Protein AF-A0A191TLX3-F1 (afdb_monomer_lite)

Sequence (107 aa):
MQKSLIGRFSYIHTTFPYYSFGIQSIQLTPRQVALIASPEKALCDKIIMTSGIFLRSIRQAKEFLIDDLRLDEAKLQELNQNEIITWLDDAPKKSSLEILIKTLAIL

Structure (mmCIF, N/CA/C/O backbone):
data_AF-A0A191TLX3-F1
#
_entry.id   AF-A0A191TLX3-F1
#
loop_
_atom_site.group_PDB
_atom_site.id
_atom_site.type_symbol
_atom_site.label_atom_id
_atom_site.label_alt_id
_atom_site.label_comp_id
_atom_site.label_asym_id
_atom_site.label_entity_id
_atom_site.label_seq_id
_atom_site.pdbx_PDB_ins_code
_atom_site.Cartn_x
_atom_site.Cartn_y
_atom_site.Cartn_z
_atom_site.occupancy
_atom_site.B_iso_or_equiv
_atom_site.auth_seq_id
_atom_site.auth_comp_id
_atom_site.auth_asym_id
_atom_site.auth_atom_id
_atom_site.pdbx_PDB_model_num
ATOM 1 N N . MET A 1 1 ? -8.835 11.411 -15.451 1.00 68.44 1 MET A N 1
ATOM 2 C CA . MET A 1 1 ? -8.618 10.363 -16.473 1.00 68.44 1 MET A CA 1
ATOM 3 C C . MET A 1 1 ? -8.510 11.020 -17.838 1.00 68.44 1 MET A C 1
ATOM 5 O O . MET A 1 1 ? -9.457 11.679 -18.249 1.00 68.44 1 MET A O 1
ATOM 9 N N . GLN A 1 2 ? -7.377 10.860 -18.517 1.00 75.56 2 GLN A N 1
ATOM 10 C CA . GLN A 1 2 ? -7.146 11.343 -19.877 1.00 75.56 2 GLN A CA 1
ATOM 11 C C . GLN A 1 2 ? -7.301 10.176 -20.859 1.00 75.56 2 GLN A C 1
ATOM 13 O O . GLN A 1 2 ? -6.735 9.101 -20.653 1.00 75.56 2 GLN A O 1
ATOM 18 N N . LYS A 1 3 ? -8.108 10.366 -21.907 1.00 79.00 3 LYS A N 1
ATOM 19 C CA . LYS A 1 3 ? -8.342 9.367 -22.959 1.00 79.00 3 LYS A CA 1
ATOM 20 C C . LYS A 1 3 ? -7.453 9.695 -24.156 1.00 79.00 3 LYS A C 1
ATOM 22 O O . LYS A 1 3 ? -7.492 10.820 -24.645 1.00 79.00 3 LYS A O 1
ATOM 27 N N . SER A 1 4 ? -6.682 8.723 -24.626 1.00 86.00 4 SER A N 1
ATOM 28 C CA . SER A 1 4 ? -5.876 8.816 -25.845 1.00 86.00 4 SER A CA 1
ATOM 29 C C . SER A 1 4 ? -6.239 7.680 -26.806 1.00 86.00 4 SER A C 1
ATOM 31 O O . SER A 1 4 ? -7.016 6.786 -26.462 1.00 86.00 4 SER A O 1
ATOM 33 N N . LEU A 1 5 ? -5.679 7.703 -28.019 1.00 91.44 5 LEU A N 1
ATOM 34 C CA . LEU A 1 5 ? -5.846 6.623 -29.003 1.00 91.44 5 LEU A CA 1
ATOM 35 C C . LEU A 1 5 ? -5.301 5.274 -28.502 1.00 91.44 5 LEU A C 1
ATOM 37 O O . LEU A 1 5 ? -5.741 4.231 -28.969 1.00 91.44 5 LEU A O 1
ATOM 41 N N . ILE A 1 6 ? -4.372 5.300 -27.540 1.00 91.75 6 ILE A N 1
ATOM 42 C CA . ILE A 1 6 ? -3.674 4.118 -27.014 1.00 91.75 6 ILE A CA 1
ATOM 43 C C . ILE A 1 6 ? -4.201 3.649 -25.649 1.00 91.75 6 ILE A C 1
ATOM 45 O O . ILE A 1 6 ? -3.690 2.675 -25.106 1.00 91.75 6 ILE A O 1
ATOM 49 N N . GLY A 1 7 ? -5.204 4.317 -25.070 1.00 90.94 7 GLY A N 1
ATOM 50 C CA . GLY A 1 7 ? -5.812 3.874 -23.813 1.00 90.94 7 GLY A CA 1
ATOM 51 C C . GLY A 1 7 ? -6.307 4.997 -22.909 1.00 90.94 7 GLY A C 1
ATOM 52 O O . GLY A 1 7 ? -6.475 6.150 -23.314 1.00 90.94 7 GLY A O 1
ATOM 53 N N . ARG A 1 8 ? -6.581 4.640 -21.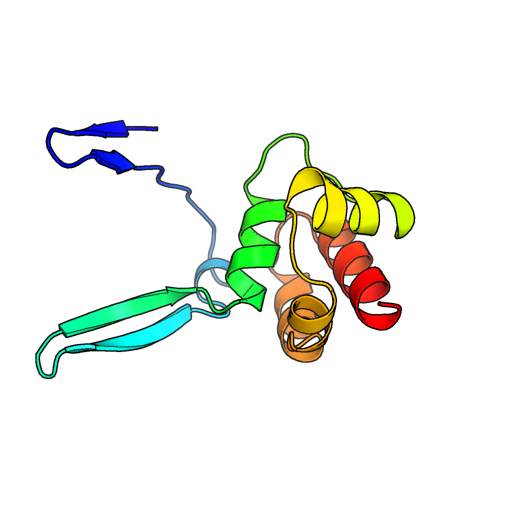651 1.00 91.06 8 ARG A N 1
ATOM 54 C CA . ARG A 1 8 ? -6.970 5.578 -20.593 1.00 91.06 8 ARG A CA 1
ATOM 55 C C . ARG A 1 8 ? -5.868 5.640 -19.553 1.00 91.06 8 ARG A C 1
ATOM 57 O O . ARG A 1 8 ? -5.464 4.610 -19.027 1.00 91.06 8 ARG A O 1
ATOM 64 N N . PHE A 1 9 ? -5.452 6.856 -19.231 1.00 90.81 9 PHE A N 1
ATOM 65 C CA . PHE A 1 9 ? -4.394 7.108 -18.264 1.00 90.81 9 PHE A CA 1
ATOM 66 C C . PHE A 1 9 ? -4.904 8.034 -17.164 1.00 90.81 9 PHE A C 1
ATOM 68 O O . PHE A 1 9 ? -5.725 8.930 -17.390 1.00 90.81 9 PHE A O 1
ATOM 75 N N . SER A 1 10 ? -4.418 7.805 -15.953 1.00 88.25 10 SER A N 1
ATOM 76 C CA . SER A 1 10 ? -4.622 8.689 -14.813 1.00 88.25 10 SER A CA 1
ATOM 77 C C . SER A 1 10 ? -3.258 9.112 -14.314 1.00 88.25 10 SER A C 1
ATOM 79 O O . SER A 1 10 ? -2.408 8.267 -14.060 1.00 88.25 10 SER A O 1
ATOM 81 N N . TYR A 1 11 ? -3.075 10.417 -14.178 1.00 89.62 11 TYR A N 1
ATOM 82 C CA . TYR A 1 11 ? -1.874 11.007 -13.615 1.00 89.62 11 TYR A CA 1
ATOM 83 C C . TYR A 1 11 ? -2.246 11.575 -12.258 1.00 89.62 11 TYR A C 1
ATOM 85 O O . TYR A 1 11 ? -3.247 12.284 -12.134 1.00 89.62 11 TYR A O 1
ATOM 93 N N . ILE A 1 12 ? -1.473 11.208 -11.244 1.00 88.06 12 ILE A N 1
ATOM 94 C CA . ILE A 1 12 ? -1.689 11.639 -9.870 1.00 88.06 12 ILE A CA 1
ATOM 95 C C . ILE A 1 12 ? -0.378 12.247 -9.401 1.00 88.06 12 ILE A C 1
ATOM 97 O O . ILE A 1 12 ? 0.682 11.640 -9.537 1.00 88.06 12 ILE A O 1
ATOM 101 N N . HIS A 1 13 ? -0.455 13.467 -8.885 1.00 89.19 13 HIS A N 1
ATOM 102 C CA . HIS A 1 13 ? 0.695 14.145 -8.313 1.00 89.19 13 HIS A CA 1
ATOM 103 C C . HIS A 1 13 ? 0.833 13.763 -6.845 1.00 89.19 13 HIS A C 1
ATOM 105 O O . HIS A 1 13 ? -0.153 13.718 -6.110 1.00 89.19 13 HIS A O 1
ATOM 111 N N . THR A 1 14 ? 2.065 13.520 -6.419 1.00 88.44 14 THR A N 1
ATOM 112 C CA . THR A 1 14 ? 2.407 13.328 -5.014 1.00 88.44 14 THR A CA 1
ATOM 113 C C . THR A 1 14 ? 3.736 14.012 -4.729 1.00 88.44 14 THR A C 1
ATOM 115 O O . THR A 1 14 ? 4.541 14.226 -5.639 1.00 88.44 14 THR A O 1
ATOM 118 N N . THR A 1 15 ? 3.932 14.441 -3.491 1.00 89.81 15 THR A N 1
ATOM 119 C CA . THR A 1 15 ? 5.074 15.268 -3.101 1.00 89.81 15 THR A CA 1
ATOM 120 C C . THR A 1 15 ? 6.286 14.416 -2.743 1.00 89.81 15 THR A C 1
ATOM 122 O O . THR A 1 15 ? 6.175 13.257 -2.342 1.00 89.81 15 THR A O 1
ATOM 125 N N . PHE A 1 16 ? 7.470 15.006 -2.881 1.00 91.81 16 PHE A N 1
ATOM 126 C CA . PHE A 1 16 ? 8.695 14.462 -2.303 1.00 91.81 16 PHE A CA 1
ATOM 127 C C . PHE A 1 16 ? 8.662 14.625 -0.763 1.00 91.81 16 PHE A C 1
ATOM 129 O O . PHE A 1 16 ? 8.128 15.638 -0.305 1.00 91.81 16 PHE A O 1
ATOM 136 N N . PRO A 1 17 ? 9.207 13.676 0.026 1.00 95.25 17 PRO A N 1
ATOM 137 C CA . PRO A 1 17 ? 9.930 12.473 -0.407 1.00 95.25 17 PRO A CA 1
ATOM 138 C C . PRO A 1 17 ? 9.052 11.265 -0.747 1.00 95.25 17 PRO A C 1
ATOM 140 O O . PRO A 1 17 ? 9.510 10.394 -1.488 1.00 95.25 17 PRO A O 1
ATOM 143 N N . TYR A 1 18 ? 7.786 11.248 -0.321 1.00 95.81 18 TYR A N 1
ATOM 144 C CA . TYR A 1 18 ? 6.887 10.098 -0.481 1.00 95.81 18 TYR A CA 1
ATOM 145 C C . TYR A 1 18 ? 6.781 9.554 -1.913 1.00 95.81 18 TYR A C 1
ATOM 147 O O . TYR A 1 18 ? 6.701 8.341 -2.111 1.00 95.81 18 TYR A O 1
ATOM 155 N N . TYR A 1 19 ? 6.807 10.431 -2.924 1.00 93.69 19 TYR A N 1
ATOM 156 C CA . TYR A 1 19 ? 6.838 10.025 -4.334 1.00 93.69 19 TYR A CA 1
ATOM 157 C C . TYR A 1 19 ? 7.897 8.957 -4.625 1.00 93.69 19 TYR A C 1
ATOM 159 O O . TYR A 1 19 ? 7.620 8.013 -5.356 1.00 93.69 19 TYR A O 1
ATOM 167 N N . SER A 1 20 ? 9.095 9.119 -4.063 1.00 95.12 20 SER A N 1
ATOM 168 C CA . SER A 1 20 ? 10.264 8.304 -4.397 1.00 95.12 20 SER A CA 1
ATOM 169 C C . SER A 1 20 ? 10.277 6.927 -3.731 1.00 95.12 20 SER A C 1
ATOM 171 O O . SER A 1 20 ? 11.018 6.044 -4.159 1.00 95.12 20 SER A O 1
ATOM 173 N N . PHE A 1 21 ? 9.464 6.731 -2.695 1.00 97.31 21 PHE A N 1
ATOM 174 C CA . PHE A 1 21 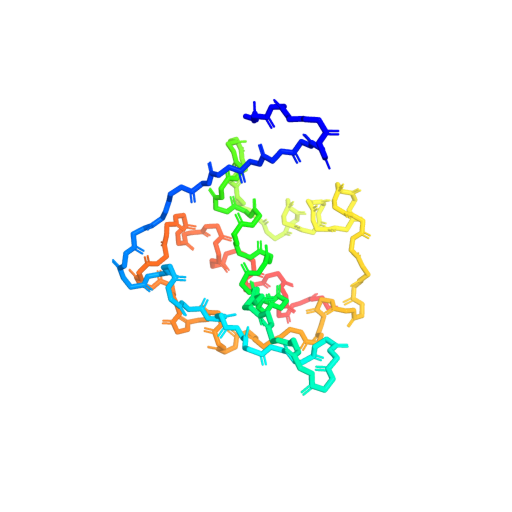? 9.472 5.513 -1.897 1.00 97.31 21 PHE A CA 1
ATOM 175 C C . PHE A 1 21 ? 8.906 4.318 -2.656 1.00 97.31 21 PHE A C 1
ATOM 177 O O . PHE A 1 21 ? 7.930 4.444 -3.396 1.00 97.31 21 PHE A O 1
ATOM 184 N N . GLY A 1 22 ? 9.530 3.154 -2.463 1.00 96.94 22 GLY A N 1
ATOM 185 C CA . GLY A 1 22 ? 9.105 1.889 -3.060 1.00 96.94 22 GLY A CA 1
ATOM 186 C C . GLY A 1 22 ? 9.081 1.879 -4.593 1.00 96.94 2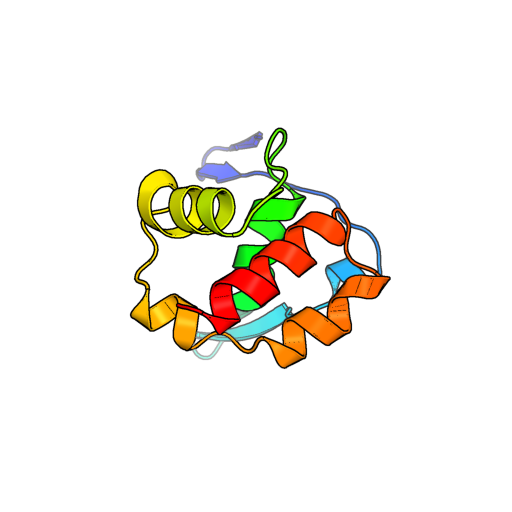2 GLY A C 1
ATOM 187 O O . GLY A 1 22 ? 8.469 0.990 -5.174 1.00 96.94 22 GLY A O 1
ATOM 188 N N . ILE A 1 23 ? 9.712 2.841 -5.279 1.00 97.12 23 ILE A N 1
ATOM 189 C CA . ILE A 1 23 ? 9.905 2.760 -6.732 1.00 97.12 23 ILE A CA 1
ATOM 190 C C . ILE A 1 23 ? 11.012 1.744 -7.020 1.00 97.12 23 ILE A C 1
ATOM 192 O O . ILE A 1 23 ? 12.134 1.859 -6.530 1.00 97.12 23 ILE A O 1
ATOM 196 N N . GLN A 1 24 ? 10.703 0.775 -7.870 1.00 96.88 24 GLN A N 1
ATOM 197 C CA . GLN A 1 24 ? 11.595 -0.283 -8.315 1.00 96.88 24 GLN A CA 1
ATOM 198 C C . GLN A 1 24 ? 11.884 -0.143 -9.806 1.00 96.88 24 GLN A C 1
ATOM 200 O O . GLN A 1 24 ? 11.021 0.230 -10.598 1.00 96.88 24 GLN A O 1
ATOM 205 N N . SER A 1 25 ? 13.108 -0.479 -10.195 1.00 96.44 25 SER A N 1
ATOM 206 C CA . SER A 1 25 ? 13.504 -0.610 -11.593 1.00 96.44 25 SER A CA 1
ATOM 207 C C . SER A 1 25 ? 13.410 -2.077 -11.989 1.00 96.44 25 SER A C 1
ATOM 209 O O . SER A 1 25 ? 14.119 -2.910 -11.426 1.00 96.44 25 SER A O 1
ATOM 211 N N . ILE A 1 26 ? 12.532 -2.399 -12.937 1.00 96.94 26 ILE A N 1
ATOM 212 C CA . ILE A 1 26 ? 12.358 -3.760 -13.445 1.00 96.94 26 ILE A CA 1
ATOM 213 C C . ILE A 1 26 ? 12.751 -3.835 -14.914 1.00 96.94 26 ILE A C 1
ATOM 215 O O . ILE A 1 26 ? 12.429 -2.960 -15.721 1.00 96.94 26 ILE A O 1
ATOM 219 N N . GLN A 1 27 ? 13.442 -4.906 -15.281 1.00 97.19 27 GLN A N 1
ATOM 220 C CA . GLN A 1 27 ? 13.767 -5.181 -16.670 1.00 97.19 27 GLN A CA 1
ATOM 221 C C . GLN A 1 27 ? 12.629 -5.974 -17.319 1.00 97.19 27 GLN A C 1
ATOM 223 O O . GLN A 1 27 ? 12.310 -7.075 -16.882 1.00 97.19 27 GLN A O 1
ATOM 228 N N . LEU A 1 28 ? 12.023 -5.415 -18.368 1.00 94.81 28 LEU A N 1
ATOM 229 C CA . LEU A 1 28 ? 10.941 -6.064 -19.120 1.00 94.81 28 LEU A CA 1
ATOM 230 C C . LEU A 1 28 ? 11.487 -6.881 -20.296 1.00 94.81 28 LEU A C 1
ATOM 232 O O . LEU A 1 28 ? 10.997 -7.965 -20.596 1.00 94.81 28 LEU A O 1
ATOM 236 N N . THR A 1 29 ? 12.519 -6.357 -20.960 1.00 96.00 29 THR A N 1
ATOM 237 C CA . THR A 1 29 ? 13.268 -7.030 -22.031 1.00 96.00 29 THR A CA 1
ATOM 238 C C . THR A 1 29 ? 14.742 -6.622 -21.944 1.00 96.00 29 THR A C 1
ATOM 240 O O . THR A 1 29 ? 15.055 -5.626 -21.285 1.00 96.00 29 THR A O 1
ATOM 243 N N . PRO A 1 30 ? 15.683 -7.293 -22.637 1.00 95.81 30 PRO A N 1
ATOM 244 C CA . PRO A 1 30 ? 17.108 -6.948 -22.561 1.00 95.81 30 PRO A CA 1
ATOM 245 C C . PRO A 1 30 ? 17.451 -5.480 -22.869 1.00 95.81 30 PRO A C 1
ATOM 247 O O . PRO A 1 30 ? 18.512 -5.006 -22.477 1.00 95.81 30 PRO A O 1
ATOM 250 N N . ARG A 1 31 ? 16.568 -4.746 -23.560 1.00 96.19 31 ARG A N 1
ATOM 251 C CA . ARG A 1 31 ? 16.758 -3.327 -23.912 1.00 96.19 31 ARG A CA 1
ATOM 252 C C . ARG A 1 31 ? 15.705 -2.393 -23.309 1.00 96.19 31 ARG A C 1
ATOM 254 O O . ARG A 1 31 ? 15.661 -1.226 -23.684 1.00 96.19 31 ARG A O 1
ATOM 261 N N . GLN A 1 32 ? 14.841 -2.884 -22.420 1.00 97.06 32 GLN A N 1
ATOM 262 C CA . GLN A 1 32 ? 13.765 -2.089 -21.827 1.00 97.06 32 GLN A CA 1
ATOM 263 C C . GLN A 1 32 ? 13.717 -2.271 -20.318 1.00 97.06 32 GLN A C 1
ATOM 265 O O . GLN A 1 32 ? 13.566 -3.382 -19.808 1.00 97.06 32 GLN A O 1
ATOM 270 N N . VAL A 1 33 ? 13.783 -1.141 -19.626 1.00 97.06 33 VAL A N 1
ATOM 271 C CA . VAL A 1 33 ? 13.651 -1.034 -18.179 1.00 97.06 33 VAL A CA 1
ATOM 272 C C . VAL A 1 33 ? 12.480 -0.109 -17.886 1.00 97.06 33 VAL A C 1
ATOM 274 O O . VAL A 1 33 ? 12.328 0.926 -18.538 1.00 97.06 33 VAL A O 1
ATOM 277 N N . ALA A 1 34 ? 11.648 -0.495 -16.928 1.00 96.62 34 ALA A N 1
ATOM 278 C CA . ALA A 1 34 ? 10.528 0.297 -16.452 1.00 96.62 34 ALA A CA 1
ATOM 279 C C . ALA A 1 34 ? 10.692 0.589 -14.963 1.00 96.62 34 ALA A C 1
ATOM 281 O O . ALA A 1 34 ? 11.170 -0.251 -14.204 1.00 96.62 34 ALA A O 1
ATOM 282 N N . LEU A 1 35 ? 10.255 1.776 -14.552 1.00 96.56 35 LEU A N 1
ATOM 283 C CA . LEU A 1 35 ? 10.045 2.082 -13.146 1.00 96.56 35 LEU A CA 1
ATOM 284 C C . LEU A 1 35 ? 8.624 1.672 -12.768 1.00 96.56 35 LEU A C 1
ATOM 286 O O . LEU A 1 35 ? 7.669 2.038 -13.457 1.00 96.56 35 LEU A O 1
ATOM 290 N N . ILE A 1 36 ? 8.489 0.912 -11.690 1.00 96.62 36 ILE A N 1
ATOM 291 C CA . ILE A 1 36 ? 7.214 0.416 -11.179 1.00 96.62 36 ILE A CA 1
ATOM 292 C C . ILE A 1 36 ? 7.169 0.582 -9.662 1.00 96.62 36 ILE A C 1
ATOM 294 O O . ILE A 1 36 ? 8.200 0.559 -9.002 1.00 96.62 36 ILE A O 1
ATOM 298 N N . ALA A 1 37 ? 5.980 0.765 -9.098 1.00 97.38 37 ALA A N 1
ATOM 299 C CA . ALA A 1 37 ? 5.801 0.705 -7.654 1.00 97.38 37 ALA A CA 1
ATOM 300 C C . ALA A 1 37 ? 5.989 -0.735 -7.151 1.00 97.38 37 ALA A C 1
ATOM 302 O O . ALA A 1 37 ? 5.499 -1.676 -7.780 1.00 97.38 37 ALA A O 1
ATOM 303 N N . SER A 1 38 ? 6.638 -0.895 -5.999 1.00 98.06 38 SER A N 1
ATOM 304 C CA . SER A 1 38 ? 6.612 -2.142 -5.238 1.00 98.06 38 SER A CA 1
ATOM 305 C C . SER A 1 38 ? 5.169 -2.489 -4.834 1.00 98.06 38 SER A C 1
ATOM 307 O O . SER A 1 38 ? 4.305 -1.601 -4.818 1.00 98.06 38 SER A O 1
ATOM 309 N N . PRO A 1 39 ? 4.872 -3.752 -4.480 1.00 97.56 39 PRO A N 1
ATOM 310 C CA . PRO A 1 39 ? 3.552 -4.139 -3.982 1.00 97.56 39 PRO A CA 1
ATOM 311 C C . PRO A 1 39 ? 3.071 -3.280 -2.799 1.00 97.56 39 PRO A C 1
ATOM 313 O O . PRO A 1 39 ? 1.924 -2.826 -2.779 1.00 97.56 39 PRO A O 1
ATOM 316 N N . GLU A 1 40 ? 3.964 -2.980 -1.857 1.00 98.38 40 GLU A N 1
ATOM 317 C CA . GLU A 1 40 ? 3.712 -2.129 -0.692 1.00 98.38 40 GLU A CA 1
ATOM 318 C C . GLU A 1 40 ? 3.332 -0.710 -1.122 1.00 98.38 40 GLU A C 1
ATOM 320 O O . GLU A 1 40 ? 2.321 -0.158 -0.672 1.00 98.38 40 GLU A O 1
ATOM 325 N N . LYS A 1 41 ? 4.126 -0.124 -2.027 1.00 97.81 41 LYS A N 1
ATOM 326 C CA . LYS A 1 41 ? 3.898 1.225 -2.548 1.00 97.81 41 LYS A CA 1
ATOM 327 C C . LYS A 1 41 ? 2.590 1.300 -3.322 1.00 97.81 41 LYS A C 1
ATOM 329 O O . LYS A 1 41 ? 1.806 2.217 -3.091 1.00 97.81 41 LYS A O 1
ATOM 334 N N . ALA A 1 42 ? 2.317 0.317 -4.177 1.00 97.12 42 ALA A N 1
ATOM 335 C CA . ALA A 1 42 ? 1.086 0.239 -4.952 1.00 97.12 42 ALA A CA 1
ATOM 336 C C . ALA A 1 42 ? -0.156 0.179 -4.046 1.00 97.12 42 ALA A C 1
ATOM 338 O O . ALA A 1 42 ? -1.146 0.871 -4.311 1.00 97.12 42 ALA A O 1
ATOM 339 N N . LEU A 1 43 ? -0.101 -0.594 -2.955 1.00 97.81 43 LEU A N 1
ATOM 340 C CA . LEU A 1 43 ? -1.200 -0.678 -1.994 1.00 97.81 43 LEU A CA 1
ATOM 341 C C . LEU A 1 43 ? -1.386 0.630 -1.210 1.00 97.81 43 LEU A C 1
ATOM 343 O O . LEU A 1 43 ? -2.512 1.126 -1.088 1.00 97.81 43 LEU A O 1
ATOM 347 N N . CYS A 1 44 ? -0.294 1.223 -0.724 1.00 97.62 44 CYS A N 1
ATOM 348 C CA . CYS A 1 44 ? -0.343 2.510 -0.029 1.00 97.62 44 CYS A CA 1
ATOM 349 C C . CYS A 1 44 ? -0.891 3.616 -0.942 1.00 97.62 44 CYS A C 1
ATOM 351 O O . CYS A 1 44 ? -1.800 4.346 -0.542 1.00 97.62 44 CYS A O 1
ATOM 353 N N . ASP A 1 45 ? -0.419 3.695 -2.189 1.00 96.62 45 ASP A N 1
ATOM 354 C CA . ASP A 1 45 ? -0.903 4.655 -3.185 1.00 96.62 45 ASP A CA 1
ATOM 355 C C . ASP A 1 45 ? -2.385 4.465 -3.481 1.00 96.62 45 ASP A C 1
ATOM 357 O O . ASP A 1 45 ? -3.125 5.446 -3.572 1.00 96.62 45 ASP A O 1
ATOM 361 N N . LYS A 1 46 ? -2.863 3.218 -3.554 1.00 96.06 46 LYS A N 1
ATOM 362 C CA . LYS A 1 46 ? -4.290 2.945 -3.736 1.00 96.06 46 LYS A CA 1
ATOM 363 C C . LYS A 1 46 ? -5.130 3.563 -2.617 1.00 96.06 46 LYS A C 1
ATOM 365 O O . LYS A 1 46 ? -6.149 4.193 -2.908 1.00 96.06 46 LYS A O 1
ATOM 370 N N . ILE A 1 47 ? -4.709 3.426 -1.361 1.00 97.12 47 ILE A N 1
ATOM 371 C CA . ILE A 1 47 ? -5.414 3.989 -0.196 1.00 97.12 47 ILE A CA 1
ATOM 372 C C . ILE A 1 47 ? -5.301 5.517 -0.176 1.00 97.12 47 ILE A C 1
ATOM 374 O O . ILE A 1 47 ? -6.292 6.224 0.037 1.00 97.12 47 ILE A O 1
ATOM 378 N N . ILE A 1 48 ? -4.106 6.049 -0.422 1.00 95.94 48 ILE A N 1
ATOM 379 C CA . ILE A 1 48 ? -3.821 7.484 -0.354 1.00 95.94 48 ILE A CA 1
ATOM 380 C C . ILE A 1 48 ? -4.532 8.247 -1.466 1.00 95.94 48 ILE A C 1
ATOM 382 O O . ILE A 1 48 ? -5.205 9.245 -1.203 1.00 95.94 48 ILE A O 1
ATOM 386 N N . MET A 1 49 ? -4.418 7.766 -2.699 1.00 93.12 49 MET A N 1
ATOM 387 C CA . MET A 1 49 ? -4.837 8.501 -3.887 1.00 93.12 49 MET A CA 1
ATOM 388 C C . MET A 1 49 ? -6.311 8.301 -4.242 1.00 93.12 49 MET A C 1
ATOM 390 O O . MET A 1 49 ? -6.853 9.054 -5.050 1.00 93.12 49 MET A O 1
ATOM 394 N N . THR A 1 50 ? -6.992 7.324 -3.637 1.00 92.25 50 THR A N 1
ATOM 395 C CA . THR A 1 50 ? -8.435 7.156 -3.843 1.00 92.25 50 THR A CA 1
ATOM 396 C C . THR A 1 50 ? -9.212 8.047 -2.873 1.00 92.25 50 THR A C 1
ATOM 398 O O . THR A 1 50 ? -9.115 7.925 -1.646 1.00 92.25 50 THR A O 1
ATOM 401 N N . SER A 1 51 ? -9.992 8.979 -3.419 1.00 90.88 51 SER A N 1
ATOM 402 C CA . SER A 1 51 ? -10.884 9.841 -2.639 1.00 90.88 51 SER A CA 1
ATOM 403 C C . SER A 1 51 ? -11.937 9.017 -1.892 1.00 90.88 51 SER A C 1
ATOM 405 O O . SER A 1 51 ? -12.430 8.019 -2.405 1.00 90.88 51 SER A O 1
ATOM 407 N N . GLY A 1 52 ? -12.284 9.433 -0.673 1.00 91.88 52 GLY A N 1
ATOM 408 C CA . GLY A 1 52 ? -13.286 8.751 0.158 1.00 91.88 52 GLY A CA 1
ATOM 409 C C . GLY A 1 52 ? -12.766 7.541 0.938 1.00 91.88 52 GLY A C 1
ATOM 410 O O . GLY A 1 52 ? -13.400 7.143 1.911 1.00 91.88 52 GLY A O 1
ATOM 411 N N . ILE A 1 53 ? -11.587 7.010 0.599 1.00 95.00 53 ILE A N 1
ATOM 412 C CA . ILE A 1 53 ? -10.964 5.934 1.376 1.00 95.00 53 ILE A CA 1
ATOM 413 C C . ILE A 1 53 ? -10.254 6.523 2.591 1.00 95.00 53 ILE A C 1
ATOM 415 O O . ILE A 1 53 ? -9.256 7.236 2.456 1.00 95.00 53 ILE A O 1
ATOM 419 N N . PHE A 1 54 ? -10.770 6.197 3.771 1.00 96.00 54 PHE A N 1
ATOM 420 C CA . PHE A 1 54 ? -10.155 6.480 5.063 1.00 96.00 54 PHE A CA 1
ATOM 421 C C . PHE A 1 54 ? -10.359 5.260 5.949 1.00 96.00 54 PHE A C 1
ATOM 423 O O . PHE A 1 54 ? -11.480 5.004 6.390 1.00 96.00 54 PHE A O 1
ATOM 430 N N . LEU A 1 55 ? -9.286 4.512 6.190 1.00 97.75 55 LEU A N 1
ATOM 431 C CA . LEU A 1 55 ? -9.328 3.325 7.034 1.00 97.75 55 LEU A CA 1
ATOM 432 C C . LEU A 1 55 ? -9.334 3.771 8.496 1.00 97.75 55 LEU A C 1
ATOM 434 O O . LEU A 1 55 ? -8.413 4.451 8.947 1.00 97.75 55 LEU A O 1
ATOM 438 N N . ARG A 1 56 ? -10.402 3.428 9.219 1.00 96.94 56 ARG A N 1
ATOM 439 C CA . ARG A 1 56 ? -10.635 3.826 10.618 1.00 96.94 56 ARG A CA 1
ATOM 440 C C . ARG A 1 56 ? -10.620 2.649 11.586 1.00 96.94 56 ARG A C 1
ATOM 442 O O . ARG A 1 56 ? -10.576 2.856 12.794 1.00 96.94 56 ARG A O 1
ATOM 449 N N . SER A 1 57 ? -10.673 1.421 11.079 1.00 98.19 57 SER A N 1
ATOM 450 C CA . SER A 1 57 ? -10.606 0.207 11.886 1.00 98.19 57 SER A CA 1
ATOM 451 C C . SER A 1 57 ? -10.007 -0.948 11.091 1.00 98.19 57 SER A C 1
ATOM 453 O O . SER A 1 57 ? -10.051 -0.959 9.862 1.00 98.19 57 SER A O 1
ATOM 455 N N . ILE A 1 58 ? -9.488 -1.941 11.812 1.00 98.31 58 ILE A N 1
ATOM 456 C CA . ILE A 1 58 ? -8.972 -3.189 11.236 1.00 98.31 58 ILE A CA 1
ATOM 457 C C . ILE A 1 58 ? -10.049 -3.904 10.419 1.00 98.31 58 ILE A C 1
ATOM 459 O O . ILE A 1 58 ? -9.786 -4.364 9.316 1.00 98.31 58 ILE A O 1
ATOM 463 N N . ARG A 1 59 ? -11.282 -3.966 10.937 1.00 97.94 59 ARG A N 1
ATOM 464 C CA . ARG A 1 59 ? -12.403 -4.596 10.234 1.00 97.94 59 ARG A CA 1
ATOM 465 C C . ARG A 1 59 ? -12.655 -3.929 8.882 1.00 97.94 59 ARG A C 1
ATOM 467 O O . ARG A 1 59 ? -12.707 -4.620 7.877 1.00 97.94 59 ARG A O 1
ATOM 474 N N . GLN A 1 60 ? -12.751 -2.599 8.864 1.00 97.81 60 GLN A N 1
ATOM 475 C CA . GLN A 1 60 ? -12.959 -1.847 7.626 1.00 97.81 60 GLN A CA 1
ATOM 476 C C . GLN A 1 60 ? -11.791 -2.035 6.651 1.00 97.81 60 GLN A C 1
ATOM 478 O O . GLN A 1 60 ? -11.998 -2.111 5.447 1.00 97.81 60 GLN A O 1
ATOM 483 N N . ALA A 1 61 ? -10.558 -2.099 7.158 1.00 98.00 61 ALA A N 1
ATOM 484 C CA . ALA A 1 61 ? -9.395 -2.371 6.327 1.00 98.00 61 ALA A CA 1
ATOM 485 C C . ALA A 1 61 ? -9.437 -3.781 5.723 1.00 98.00 61 ALA A C 1
ATOM 487 O O . ALA A 1 61 ? -9.164 -3.909 4.537 1.00 98.00 61 ALA A O 1
ATOM 488 N N . LYS A 1 62 ? -9.835 -4.814 6.479 1.00 97.88 62 LYS A N 1
ATOM 489 C CA . LYS A 1 62 ? -10.028 -6.169 5.933 1.00 97.88 62 LYS A CA 1
ATOM 490 C C . LYS A 1 62 ? -11.120 -6.197 4.860 1.00 97.88 62 LYS A C 1
ATOM 492 O O . LYS A 1 62 ? -10.843 -6.677 3.768 1.00 97.88 62 LYS A O 1
ATOM 497 N N . GLU A 1 63 ? -12.291 -5.612 5.133 1.00 97.56 63 GLU A N 1
ATOM 498 C CA . GLU A 1 63 ? -13.392 -5.493 4.156 1.00 97.56 63 GLU A CA 1
ATOM 499 C C . GLU A 1 63 ? -12.900 -4.795 2.870 1.00 97.56 63 GLU A C 1
ATOM 501 O O . GLU A 1 63 ? -13.069 -5.296 1.762 1.00 97.56 63 GLU A O 1
ATOM 506 N N . PHE A 1 64 ? -12.165 -3.688 3.001 1.00 97.62 64 PHE A N 1
ATOM 507 C CA . PHE A 1 64 ? -11.601 -2.991 1.846 1.00 97.62 64 PHE A CA 1
ATOM 508 C C . PHE A 1 64 ? -10.569 -3.832 1.066 1.00 97.62 64 PHE A C 1
ATOM 510 O O . PHE A 1 64 ? -10.580 -3.859 -0.163 1.00 97.62 64 PHE A O 1
ATOM 517 N N . LEU A 1 65 ? -9.640 -4.498 1.752 1.00 97.81 65 LEU A N 1
ATOM 518 C CA . LEU A 1 65 ? -8.554 -5.238 1.101 1.00 97.81 65 LEU A CA 1
ATOM 519 C C . LEU A 1 65 ? -9.045 -6.533 0.439 1.00 97.81 65 LEU A C 1
ATOM 521 O O . LEU A 1 65 ? -8.637 -6.843 -0.681 1.00 97.81 65 LEU A O 1
ATOM 525 N N . ILE A 1 66 ? -9.908 -7.279 1.124 1.00 97.44 66 ILE A N 1
ATOM 526 C CA . ILE A 1 66 ? -10.294 -8.640 0.740 1.00 97.44 66 ILE A CA 1
ATOM 527 C C . ILE A 1 66 ? -11.611 -8.638 -0.036 1.00 97.44 66 ILE A C 1
ATOM 529 O O . ILE A 1 66 ? -11.721 -9.345 -1.032 1.00 97.44 66 ILE A O 1
ATOM 533 N N . ASP A 1 67 ? -12.591 -7.817 0.341 1.00 96.50 67 ASP A N 1
ATOM 534 C CA . ASP A 1 67 ? -13.896 -7.826 -0.329 1.00 96.50 67 ASP A CA 1
ATOM 535 C C . ASP A 1 67 ? -13.932 -6.826 -1.493 1.00 96.50 67 ASP A C 1
ATOM 537 O O . ASP A 1 67 ? -14.263 -7.195 -2.628 1.00 96.50 67 ASP A O 1
ATOM 541 N N . ASP A 1 68 ? -13.540 -5.570 -1.244 1.00 96.25 68 ASP A N 1
ATOM 542 C CA . ASP A 1 68 ? -13.603 -4.517 -2.267 1.00 96.25 68 ASP A CA 1
ATOM 543 C C . ASP A 1 68 ? -12.480 -4.662 -3.303 1.00 96.25 68 ASP A C 1
ATOM 545 O O . ASP A 1 68 ? -12.730 -4.625 -4.513 1.00 96.25 68 ASP A O 1
ATOM 549 N N . LEU A 1 69 ? -11.231 -4.816 -2.845 1.00 96.06 69 LEU A N 1
ATOM 550 C CA . LEU A 1 69 ? -10.074 -4.978 -3.731 1.00 96.06 69 LEU A CA 1
ATOM 551 C C . LEU A 1 69 ? -9.834 -6.427 -4.166 1.00 96.06 69 LEU A C 1
ATOM 553 O O . LEU A 1 69 ? -9.123 -6.625 -5.154 1.00 96.06 69 LEU A O 1
ATOM 557 N N . ARG A 1 70 ? -10.434 -7.414 -3.486 1.00 96.94 70 ARG A N 1
ATOM 558 C CA . ARG A 1 70 ? -10.294 -8.847 -3.813 1.00 96.94 70 ARG A CA 1
ATOM 559 C C . ARG A 1 70 ? -8.845 -9.318 -3.847 1.00 96.94 70 ARG A C 1
ATOM 561 O O . ARG A 1 70 ? -8.460 -10.093 -4.723 1.00 96.94 70 ARG A O 1
ATOM 568 N N . LEU A 1 71 ? -8.037 -8.807 -2.922 1.00 97.12 71 LEU A N 1
ATOM 569 C CA . LEU A 1 71 ? -6.655 -9.236 -2.758 1.00 97.12 71 LEU A CA 1
ATOM 570 C C . LEU A 1 71 ? -6.612 -10.575 -2.022 1.00 97.12 71 LEU A C 1
ATOM 572 O O . LEU A 1 71 ? -7.398 -10.824 -1.112 1.00 97.12 71 LEU A O 1
ATOM 576 N N . ASP A 1 72 ? -5.667 -11.421 -2.419 1.00 96.56 72 ASP A N 1
ATOM 577 C CA . ASP A 1 72 ? -5.382 -12.677 -1.734 1.00 96.56 72 ASP A CA 1
ATOM 578 C C . ASP A 1 72 ? -4.686 -12.389 -0.395 1.00 96.56 72 ASP A C 1
ATOM 580 O O . ASP A 1 72 ? -3.654 -11.711 -0.356 1.00 96.56 72 ASP A O 1
ATOM 584 N N . GLU A 1 73 ? -5.239 -12.913 0.699 1.00 96.00 73 GLU A N 1
ATOM 58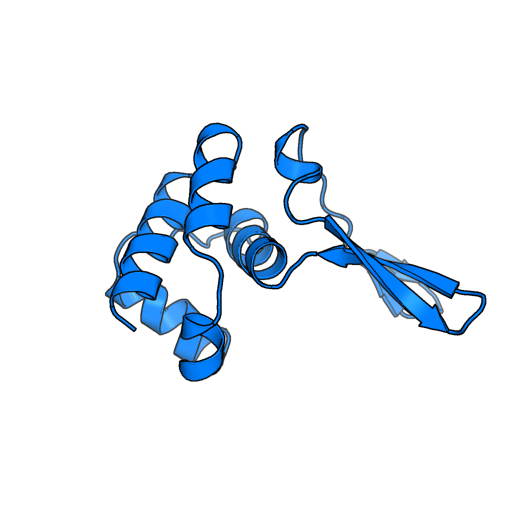5 C CA . GLU A 1 73 ? -4.680 -12.769 2.045 1.00 96.00 73 GLU A CA 1
ATOM 586 C C . GLU A 1 73 ? -3.244 -13.296 2.137 1.00 96.00 73 GLU A C 1
ATOM 588 O O . GLU A 1 73 ? -2.395 -12.635 2.738 1.00 96.00 73 GLU A O 1
ATOM 593 N N . ALA A 1 74 ? -2.929 -14.409 1.465 1.00 95.88 74 ALA A N 1
ATOM 594 C CA . ALA A 1 74 ? -1.572 -14.956 1.457 1.00 95.88 74 ALA A CA 1
ATOM 595 C C . ALA A 1 74 ? -0.575 -13.971 0.823 1.00 95.88 74 ALA A C 1
ATOM 597 O O . ALA A 1 74 ? 0.555 -13.833 1.285 1.00 95.88 74 ALA A O 1
ATOM 598 N N . LYS A 1 75 ? -1.008 -13.218 -0.198 1.00 96.00 75 LYS A N 1
ATOM 599 C CA . LYS A 1 75 ? -0.190 -12.168 -0.822 1.00 96.00 75 LYS A CA 1
ATOM 600 C C . LYS A 1 75 ? -0.060 -10.919 0.035 1.00 96.00 75 LYS A C 1
ATOM 602 O O . LYS A 1 75 ? 0.978 -10.265 -0.015 1.00 96.00 75 LYS A O 1
ATOM 607 N N . LEU A 1 76 ? -1.069 -10.594 0.836 1.00 97.25 76 LEU A N 1
ATOM 608 C CA . LEU A 1 76 ? -0.982 -9.495 1.798 1.00 97.25 76 LEU A CA 1
ATOM 609 C C . LEU A 1 76 ? 0.030 -9.796 2.914 1.00 97.25 76 LEU A C 1
ATOM 611 O O . LEU A 1 76 ? 0.731 -8.883 3.349 1.00 97.25 76 LEU A O 1
ATOM 615 N N . GLN A 1 77 ? 0.148 -11.058 3.335 1.00 95.31 77 GLN A N 1
ATOM 616 C CA . GLN A 1 77 ? 1.132 -11.496 4.335 1.00 95.31 77 GLN A CA 1
ATOM 617 C C . GLN A 1 77 ? 2.586 -11.431 3.834 1.00 95.31 77 GLN A C 1
ATOM 619 O O . GLN A 1 77 ? 3.504 -11.304 4.641 1.00 95.31 77 GLN A O 1
ATOM 624 N N . GLU A 1 78 ? 2.809 -11.483 2.516 1.00 96.69 78 GLU A N 1
ATOM 625 C CA . GLU A 1 78 ? 4.143 -11.360 1.902 1.00 96.69 78 GLU A CA 1
ATOM 626 C C . GLU A 1 78 ? 4.688 -9.914 1.926 1.00 96.69 78 GLU A C 1
ATOM 628 O O . GLU A 1 78 ? 5.881 -9.711 1.697 1.00 96.69 78 GLU A O 1
ATOM 633 N N . LEU A 1 79 ? 3.844 -8.907 2.194 1.00 97.88 79 LEU A N 1
ATOM 634 C CA . LEU A 1 79 ? 4.231 -7.493 2.150 1.00 97.88 79 LEU A CA 1
ATOM 635 C C . LEU A 1 79 ? 5.222 -7.113 3.257 1.00 97.88 79 LEU A C 1
ATOM 637 O O . LEU A 1 79 ? 5.042 -7.439 4.436 1.00 97.88 79 LEU A O 1
ATOM 641 N N . ASN A 1 80 ? 6.223 -6.306 2.904 1.00 97.69 80 ASN A N 1
ATOM 642 C CA . ASN A 1 80 ? 7.198 -5.795 3.860 1.00 97.69 80 ASN A CA 1
ATOM 643 C C . ASN A 1 80 ? 6.632 -4.632 4.694 1.00 97.69 80 ASN A C 1
ATOM 645 O O . ASN A 1 80 ? 6.780 -3.451 4.373 1.00 97.69 80 ASN A O 1
ATOM 649 N N . GLN A 1 81 ? 6.015 -4.968 5.825 1.00 97.69 81 GLN A N 1
ATOM 650 C CA . GLN A 1 81 ? 5.427 -3.982 6.739 1.00 97.69 81 GLN A CA 1
ATOM 651 C C . GLN A 1 81 ? 6.462 -2.999 7.304 1.00 97.69 81 GLN A C 1
ATOM 653 O O . GLN A 1 81 ? 6.146 -1.826 7.504 1.00 97.69 81 GLN A O 1
ATOM 658 N N . ASN A 1 82 ? 7.700 -3.453 7.527 1.00 97.81 82 ASN A N 1
ATOM 659 C CA . ASN A 1 82 ? 8.771 -2.597 8.038 1.00 97.81 82 ASN A CA 1
ATOM 660 C C . ASN A 1 82 ? 9.118 -1.492 7.046 1.00 97.81 82 ASN A C 1
ATOM 662 O O . ASN A 1 82 ? 9.372 -0.365 7.459 1.00 97.81 82 ASN A O 1
ATOM 666 N N . GLU A 1 83 ? 9.077 -1.787 5.748 1.00 97.69 83 GLU A N 1
ATOM 667 C CA . GLU A 1 83 ? 9.300 -0.781 4.715 1.00 97.69 83 GLU A CA 1
ATOM 668 C C . GLU A 1 83 ? 8.195 0.282 4.735 1.00 97.69 83 GLU A C 1
ATOM 670 O O . GLU A 1 83 ? 8.499 1.473 4.800 1.00 97.69 83 GLU A O 1
ATOM 675 N N . ILE A 1 84 ? 6.923 -0.130 4.821 1.00 98.06 84 ILE A N 1
ATOM 676 C CA . ILE A 1 84 ? 5.783 0.800 4.914 1.00 98.06 84 ILE A CA 1
ATOM 677 C C . ILE A 1 84 ? 5.907 1.707 6.145 1.00 98.06 84 ILE A C 1
ATOM 679 O O . ILE A 1 84 ? 5.627 2.904 6.057 1.00 98.06 84 ILE A O 1
ATOM 683 N N . ILE A 1 85 ? 6.356 1.163 7.282 1.00 98.38 85 ILE A N 1
ATOM 684 C CA . ILE A 1 85 ? 6.582 1.932 8.514 1.00 98.38 85 ILE A CA 1
ATOM 685 C C . ILE A 1 85 ? 7.569 3.084 8.274 1.00 98.38 85 ILE A C 1
ATOM 687 O O . ILE A 1 85 ? 7.317 4.192 8.749 1.00 98.38 85 ILE A O 1
ATOM 691 N N . THR A 1 86 ? 8.641 2.866 7.502 1.00 98.06 86 THR A N 1
ATOM 692 C CA . THR A 1 86 ? 9.628 3.926 7.209 1.00 98.06 86 THR A CA 1
ATOM 693 C C . THR A 1 86 ? 9.052 5.091 6.401 1.00 98.06 86 THR A C 1
ATOM 695 O O . THR A 1 86 ? 9.622 6.176 6.411 1.00 98.06 86 THR A O 1
ATOM 698 N N . TRP A 1 87 ? 7.920 4.897 5.719 1.00 97.56 87 TRP A N 1
ATOM 699 C CA . TRP A 1 87 ? 7.296 5.918 4.873 1.00 97.56 87 TRP A CA 1
ATOM 700 C C . TRP A 1 87 ? 6.280 6.788 5.611 1.00 97.56 87 TRP A C 1
ATOM 702 O O . TRP A 1 87 ? 5.866 7.816 5.075 1.00 97.56 87 TRP A O 1
ATOM 712 N N . LEU A 1 88 ? 5.831 6.372 6.801 1.00 97.19 88 LEU A N 1
ATOM 713 C CA . LEU A 1 88 ? 4.657 6.942 7.469 1.00 97.19 88 LEU A CA 1
ATOM 714 C C . LEU A 1 88 ? 4.753 8.444 7.730 1.00 97.19 88 LEU A C 1
ATOM 716 O O . LEU A 1 88 ? 3.734 9.127 7.648 1.00 97.19 88 LEU A O 1
ATOM 720 N N . ASP A 1 89 ? 5.938 8.948 8.064 1.00 96.44 89 ASP A N 1
ATOM 721 C CA . ASP A 1 89 ? 6.117 10.351 8.447 1.00 96.44 89 ASP A CA 1
ATOM 722 C C . ASP A 1 89 ? 5.969 11.315 7.265 1.00 96.44 89 ASP A C 1
ATOM 724 O O . ASP A 1 89 ? 5.487 12.432 7.448 1.00 96.44 89 ASP A O 1
ATOM 728 N N . ASP A 1 90 ? 6.276 10.858 6.051 1.00 96.50 90 ASP A N 1
ATOM 729 C CA . ASP A 1 90 ? 6.131 11.647 4.825 1.00 96.50 90 ASP A CA 1
ATOM 730 C C . ASP A 1 90 ? 4.877 11.276 4.017 1.00 96.50 90 ASP A C 1
ATOM 732 O O . ASP A 1 90 ? 4.528 11.949 3.041 1.00 96.50 90 ASP A O 1
ATOM 736 N N . ALA A 1 91 ? 4.193 10.191 4.389 1.00 95.31 91 ALA A N 1
ATOM 737 C CA . ALA A 1 91 ? 3.039 9.689 3.665 1.00 95.31 91 ALA A CA 1
ATOM 738 C C . ALA A 1 91 ? 1.758 10.485 3.980 1.00 95.31 91 ALA A C 1
ATOM 740 O O . ALA A 1 91 ? 1.382 10.662 5.146 1.00 95.31 91 ALA A O 1
ATOM 741 N N . PRO A 1 92 ? 0.984 10.888 2.956 1.00 94.12 92 PRO A N 1
ATOM 742 C CA . PRO A 1 92 ? -0.367 11.379 3.180 1.00 94.12 92 PRO A CA 1
ATOM 743 C C . PRO A 1 92 ? -1.248 10.290 3.810 1.00 94.12 92 PRO A C 1
ATOM 745 O O . PRO A 1 92 ? -1.000 9.097 3.663 1.00 94.12 92 PRO A O 1
ATOM 748 N N . LYS A 1 93 ? -2.325 10.691 4.496 1.00 95.38 93 LYS A N 1
ATOM 749 C CA . LYS A 1 93 ? -3.241 9.766 5.194 1.00 95.38 93 LYS A CA 1
ATOM 750 C C . LYS A 1 93 ? -2.530 8.770 6.136 1.00 95.38 93 LYS A C 1
ATOM 752 O O . LYS A 1 93 ? -2.997 7.639 6.275 1.00 95.38 93 LYS A O 1
ATOM 757 N N . LYS A 1 94 ? -1.461 9.198 6.825 1.00 97.00 94 LYS A N 1
ATOM 758 C CA . LYS A 1 94 ? -0.702 8.405 7.814 1.00 97.00 94 LYS A CA 1
ATOM 759 C C . LYS A 1 94 ? -1.583 7.513 8.699 1.00 97.00 94 LYS A C 1
ATOM 761 O O . LYS A 1 94 ? -1.342 6.317 8.782 1.00 97.00 94 LYS A O 1
ATOM 766 N N . SER A 1 95 ? -2.665 8.050 9.265 1.00 97.81 95 SER A N 1
ATOM 767 C CA . SER A 1 95 ? -3.587 7.283 10.119 1.00 97.81 95 SER A CA 1
ATOM 768 C C . SER A 1 95 ? -4.231 6.077 9.421 1.00 97.81 95 SER A C 1
ATOM 770 O O . SER A 1 95 ? -4.401 5.029 10.036 1.00 97.81 95 SER A O 1
ATOM 772 N N . SER A 1 96 ? -4.564 6.177 8.131 1.00 98.31 96 SER A N 1
ATOM 773 C CA . SER A 1 96 ? -5.072 5.033 7.362 1.00 98.31 96 SER A CA 1
ATOM 774 C C . SER A 1 96 ? -3.984 3.993 7.099 1.00 98.31 96 SER A C 1
ATOM 776 O O 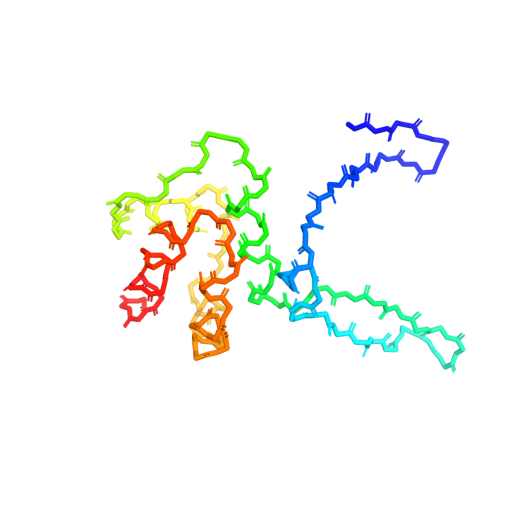. SER A 1 96 ? -4.280 2.801 7.133 1.00 98.31 96 SER A O 1
ATOM 778 N N . LEU A 1 97 ? -2.737 4.417 6.876 1.00 98.25 97 LEU A N 1
ATOM 779 C CA . LEU A 1 97 ? -1.608 3.498 6.703 1.00 98.25 97 LEU A CA 1
ATOM 780 C C . LEU A 1 97 ? -1.223 2.802 8.016 1.00 98.25 97 LEU A C 1
ATOM 782 O O . LEU A 1 97 ? -0.883 1.625 8.009 1.00 98.25 97 LEU A O 1
ATOM 786 N N . GLU A 1 98 ? -1.359 3.471 9.160 1.00 98.56 98 GLU A N 1
ATOM 787 C CA . GLU A 1 98 ? -1.206 2.834 10.474 1.00 98.56 98 GLU A CA 1
ATOM 788 C C . GLU A 1 98 ? -2.260 1.741 10.699 1.00 98.56 98 GLU A C 1
ATOM 790 O O . GLU A 1 98 ? -1.947 0.670 11.221 1.00 98.56 98 GLU A O 1
ATOM 795 N N . ILE A 1 99 ? -3.512 1.983 10.291 1.00 98.62 99 ILE A N 1
ATOM 796 C CA . ILE A 1 99 ? -4.561 0.955 10.326 1.00 98.62 99 ILE A CA 1
ATOM 797 C C . ILE A 1 99 ? -4.246 -0.182 9.349 1.00 98.62 99 ILE A C 1
ATOM 799 O O . ILE A 1 99 ? -4.445 -1.342 9.711 1.00 98.62 99 ILE A O 1
ATOM 803 N N . LEU A 1 100 ? -3.723 0.120 8.155 1.00 98.44 100 LEU A N 1
ATOM 804 C CA . LEU A 1 100 ? -3.256 -0.899 7.213 1.00 98.44 100 LEU A CA 1
ATOM 805 C C . LEU A 1 100 ? -2.200 -1.798 7.868 1.00 98.44 100 LEU A C 1
ATOM 807 O O . LEU A 1 100 ? -2.405 -3.004 7.916 1.00 98.44 100 LEU A O 1
ATOM 811 N N . ILE A 1 101 ? -1.133 -1.230 8.438 1.00 98.38 101 ILE A N 1
ATOM 812 C CA . ILE A 1 101 ? -0.060 -1.999 9.094 1.00 98.38 101 ILE A CA 1
ATOM 813 C C . ILE A 1 101 ? -0.625 -2.880 10.213 1.00 98.38 101 ILE A C 1
ATOM 815 O O . ILE A 1 101 ? -0.365 -4.080 10.247 1.00 98.38 101 ILE A O 1
ATOM 819 N N . LYS A 1 102 ? -1.474 -2.321 11.087 1.00 98.31 102 LYS A N 1
ATOM 820 C CA . LYS A 1 102 ? -2.141 -3.096 12.151 1.00 98.31 102 LYS A CA 1
ATOM 821 C C . LYS A 1 102 ? -2.979 -4.248 11.604 1.00 98.31 102 LYS A C 1
ATOM 823 O O . LYS A 1 102 ? -3.103 -5.269 12.266 1.00 98.31 102 LYS A O 1
ATOM 828 N N . THR A 1 103 ? -3.577 -4.065 10.430 1.00 98.12 103 THR A N 1
ATOM 829 C CA . THR A 1 103 ? -4.392 -5.088 9.771 1.00 98.12 103 THR A CA 1
ATOM 830 C C . THR A 1 103 ? -3.517 -6.188 9.189 1.00 98.12 103 THR A C 1
ATOM 832 O O . THR A 1 103 ? -3.794 -7.354 9.445 1.00 98.12 103 THR A O 1
ATOM 835 N N . LEU A 1 104 ? -2.442 -5.829 8.479 1.00 97.56 104 LEU A N 1
ATOM 836 C CA . LEU A 1 104 ? -1.476 -6.776 7.912 1.00 97.56 104 LEU A CA 1
ATOM 837 C C . LEU A 1 104 ? -0.796 -7.630 8.992 1.00 97.56 104 LEU A C 1
ATOM 839 O O . LEU A 1 104 ? -0.512 -8.796 8.758 1.00 97.56 104 LEU A O 1
ATOM 843 N N . ALA A 1 105 ? -0.572 -7.081 10.188 1.00 96.31 105 ALA A N 1
ATOM 844 C CA . ALA A 1 105 ? 0.019 -7.810 11.312 1.00 96.31 105 ALA A CA 1
ATOM 845 C C . ALA A 1 105 ? -0.881 -8.918 11.901 1.00 96.31 105 ALA A C 1
ATOM 847 O O . ALA A 1 105 ? -0.404 -9.718 12.705 1.00 96.31 105 ALA A O 1
ATOM 848 N N . ILE A 1 106 ? -2.175 -8.942 11.558 1.00 95.12 106 ILE A N 1
ATOM 849 C CA . ILE A 1 106 ? -3.160 -9.897 12.095 1.00 95.12 106 ILE A CA 1
ATOM 850 C C . ILE A 1 106 ? -3.960 -10.633 11.003 1.00 95.12 106 ILE A C 1
ATOM 852 O O . ILE A 1 106 ? -5.042 -11.173 11.278 1.00 95.12 106 ILE A O 1
ATOM 856 N N . LEU A 1 107 ? -3.523 -10.524 9.750 1.00 89.44 107 LEU A N 1
ATOM 857 C CA . LEU A 1 107 ? -3.965 -11.400 8.667 1.00 89.44 107 LEU A CA 1
ATOM 858 C C . LEU A 1 107 ? -3.160 -12.687 8.772 1.00 89.44 107 LEU A C 1
ATOM 860 O O . LEU A 1 107 ? -3.786 -13.760 8.821 1.00 89.44 107 LEU A O 1
#

Foldseek 3Di:
DDQDPVGDDDDDDDDPPLVVAQWDWDDPDPPDIDTDHDPLSVVLCVQQVDPPRQADALVVLCCCVCVVVVDDLVVLLVDDLVSLVVSLVRRPNSVRSVSSSVNSVPD

pLDDT: mean 95.22, std 4.56, range [68.44, 98.62]

Secondary structure (DSSP, 8-state):
-EEETTEEE------TTGGGTTEEEEEEETTEEEEEE-HHHHHHHHHHHSTT----SHHHHHIIIIIIS---HHHHHTS-HHHHHHHTTTSTTHH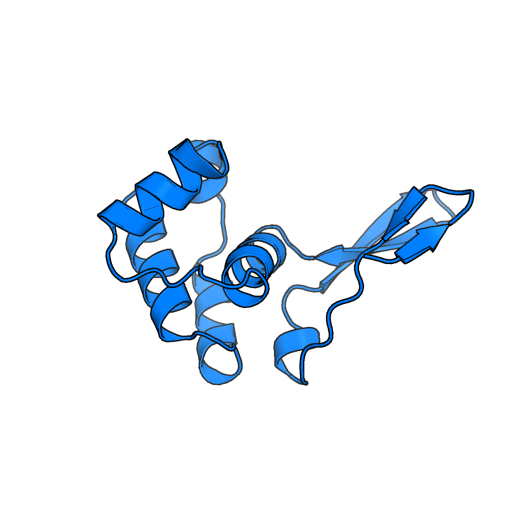HHHHHHHHHTT-

Radius of gyration: 15.03 Å; chains: 1; bounding box: 31×30×41 Å